Protein AF-A0AAD6YHX0-F1 (afdb_monomer)

Radius of gyration: 19.03 Å; Cα contacts (8 Å, |Δi|>4): 61; chains: 1; bounding box: 42×36×39 Å

Organism: NCBI:txid153505

Secondary structure (DSSP, 8-state):
------------HHHHHHHHHHHHHHHHH-TT-HHHHHHHHHHHHHIIIIII-TTSHHHHHHTTPPPHHHH-TT--PPPHHHHHHHHHTT-PPPS-SS-----

Structure (mmCIF, N/CA/C/O backbone):
data_AF-A0AAD6YHX0-F1
#
_entry.id   AF-A0AAD6YHX0-F1
#
loop_
_atom_site.group_PDB
_atom_site.id
_atom_site.type_symbol
_atom_site.label_atom_id
_atom_site.label_alt_id
_atom_site.label_comp_id
_atom_site.label_asym_id
_atom_site.label_entity_id
_atom_site.label_seq_id
_atom_site.pdbx_PDB_ins_code
_atom_site.Cartn_x
_atom_site.Cartn_y
_atom_site.Cartn_z
_atom_site.occupancy
_atom_site.B_iso_or_equiv
_atom_site.auth_seq_id
_atom_site.auth_comp_id
_atom_site.auth_asym_id
_atom_site.auth_atom_id
_atom_site.pdbx_PDB_model_num
ATOM 1 N N . MET A 1 1 ? -18.711 11.533 8.390 1.00 79.94 1 MET A N 1
ATOM 2 C CA . MET A 1 1 ? -18.111 11.329 7.044 1.00 79.94 1 MET A CA 1
ATOM 3 C C . MET A 1 1 ? -17.956 12.707 6.428 1.00 79.94 1 MET A C 1
ATOM 5 O O . MET A 1 1 ? -18.870 13.493 6.630 1.00 79.94 1 MET A O 1
ATOM 9 N N . SER A 1 2 ? -16.841 13.027 5.761 1.00 83.31 2 SER A N 1
ATOM 10 C CA . SER A 1 2 ? -16.493 14.423 5.418 1.00 83.31 2 SER A CA 1
ATOM 11 C C . SER A 1 2 ? -17.458 15.109 4.441 1.00 83.31 2 SER A C 1
ATOM 13 O O . SER A 1 2 ? -17.437 16.326 4.333 1.00 83.31 2 SER A O 1
ATOM 15 N N . GLY A 1 3 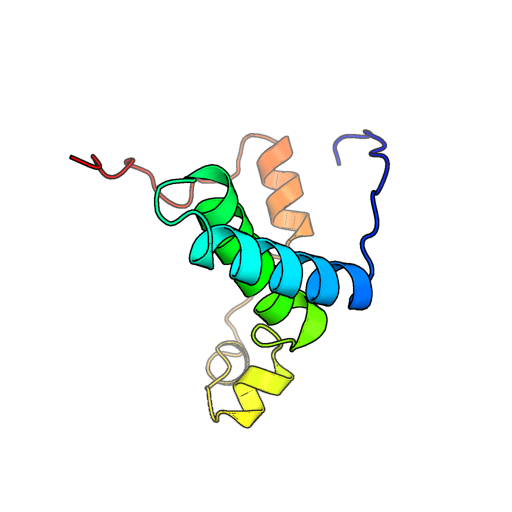? -18.313 14.356 3.738 1.00 86.75 3 GLY A N 1
ATOM 16 C CA . GLY A 1 3 ? -19.217 14.900 2.715 1.00 86.75 3 GLY A CA 1
ATOM 17 C C . GLY A 1 3 ? -18.517 15.232 1.391 1.00 86.75 3 GLY A C 1
ATOM 18 O O . GLY A 1 3 ? -19.180 15.557 0.412 1.00 86.75 3 GLY A O 1
ATOM 19 N N . GLU A 1 4 ? -17.191 15.106 1.338 1.00 89.38 4 GLU A N 1
ATOM 20 C CA . GLU A 1 4 ? -16.387 15.343 0.143 1.00 89.38 4 GLU A CA 1
ATOM 21 C C . GLU A 1 4 ? -16.556 14.215 -0.878 1.00 89.38 4 GLU A C 1
ATOM 23 O O . GLU A 1 4 ? -16.645 13.032 -0.536 1.00 89.38 4 GLU A O 1
ATOM 28 N N . THR A 1 5 ? -16.532 14.584 -2.157 1.00 91.25 5 THR A N 1
ATOM 29 C CA . THR A 1 5 ? -16.448 13.634 -3.269 1.00 91.25 5 THR A CA 1
ATOM 30 C C . THR A 1 5 ? -15.055 13.713 -3.875 1.00 91.25 5 THR A C 1
ATOM 32 O O . THR A 1 5 ? -14.638 14.772 -4.336 1.00 91.25 5 THR A O 1
ATOM 35 N N . ILE A 1 6 ? -14.334 12.592 -3.880 1.00 87.44 6 ILE A N 1
ATOM 36 C CA . ILE A 1 6 ? -12.963 12.512 -4.395 1.00 87.44 6 ILE A CA 1
ATOM 37 C C . ILE A 1 6 ? -12.973 11.734 -5.710 1.00 87.44 6 ILE A C 1
ATOM 39 O O . ILE A 1 6 ? -13.461 10.601 -5.764 1.00 87.44 6 ILE A O 1
ATOM 43 N N . ALA A 1 7 ? -12.407 12.329 -6.763 1.00 94.44 7 ALA A N 1
ATOM 44 C CA . ALA A 1 7 ? -12.183 11.640 -8.028 1.00 94.44 7 ALA A CA 1
ATOM 45 C C . ALA A 1 7 ? -11.203 10.474 -7.820 1.00 94.44 7 ALA A C 1
ATOM 47 O O . ALA A 1 7 ? -10.108 10.650 -7.282 1.00 94.44 7 ALA A O 1
ATOM 48 N N . ARG A 1 8 ? -11.603 9.267 -8.228 1.00 92.12 8 ARG A N 1
ATOM 49 C CA . ARG A 1 8 ? -10.769 8.069 -8.094 1.00 92.12 8 ARG A CA 1
ATOM 50 C C . ARG A 1 8 ? -9.943 7.865 -9.355 1.00 92.12 8 ARG A C 1
ATOM 52 O O . ARG A 1 8 ? -10.505 7.646 -10.423 1.00 92.12 8 ARG A O 1
ATOM 59 N N . ASN A 1 9 ? -8.625 7.860 -9.194 1.00 92.00 9 ASN A N 1
ATOM 60 C CA . ASN A 1 9 ? -7.699 7.431 -10.234 1.00 92.00 9 ASN A CA 1
ATOM 61 C C . ASN A 1 9 ? -7.395 5.948 -10.036 1.00 92.00 9 ASN A C 1
ATOM 63 O O . ASN A 1 9 ? -6.753 5.564 -9.058 1.00 92.00 9 ASN A O 1
ATOM 67 N N . TYR A 1 10 ? -7.890 5.123 -10.951 1.00 94.12 10 TYR A N 1
ATOM 68 C CA . TYR A 1 10 ? -7.617 3.693 -10.964 1.00 94.12 10 TYR A CA 1
ATOM 69 C C . TYR A 1 10 ? -6.363 3.411 -11.791 1.00 94.12 10 TYR A C 1
ATOM 71 O O . TYR A 1 10 ? -6.157 4.019 -12.838 1.00 94.12 10 TYR A O 1
ATOM 79 N N . VAL A 1 11 ? -5.540 2.484 -11.309 1.00 94.94 11 VAL A N 1
ATOM 80 C CA . VAL A 1 11 ? -4.332 2.003 -11.987 1.00 94.94 11 VAL A CA 1
ATOM 81 C C . VAL A 1 11 ? -4.483 0.498 -12.149 1.00 94.94 11 VAL A C 1
ATOM 83 O O . VAL A 1 11 ? -4.856 -0.179 -11.187 1.00 94.94 11 VAL A O 1
ATOM 86 N N . SER A 1 12 ? -4.242 -0.022 -13.352 1.00 97.31 12 SER A N 1
ATOM 87 C CA . SER A 1 12 ? -4.345 -1.460 -13.596 1.00 97.31 12 SER A CA 1
ATOM 88 C C . SER A 1 12 ? -3.133 -2.216 -13.035 1.00 97.31 12 SER A C 1
ATOM 90 O O . SER A 1 12 ? -2.071 -1.639 -12.789 1.00 97.31 12 SER A O 1
ATOM 92 N N . GLY A 1 13 ? -3.275 -3.531 -12.838 1.00 97.19 13 GLY A N 1
ATOM 93 C CA . GLY A 1 13 ? -2.143 -4.383 -12.462 1.00 97.19 13 GLY A CA 1
ATOM 94 C C . GLY A 1 13 ? -1.028 -4.358 -13.513 1.00 97.19 13 GLY A C 1
ATOM 95 O O . GLY A 1 13 ? 0.147 -4.266 -13.157 1.00 97.19 13 GLY A O 1
ATOM 96 N N . ASP A 1 14 ? -1.397 -4.340 -14.795 1.00 98.19 14 ASP A N 1
ATOM 97 C CA . ASP A 1 14 ? -0.452 -4.284 -15.913 1.00 98.19 14 ASP A CA 1
ATOM 98 C C . ASP A 1 14 ? 0.328 -2.965 -15.934 1.00 98.19 14 ASP A C 1
ATOM 100 O O . ASP A 1 14 ? 1.545 -2.973 -16.128 1.00 98.19 14 ASP A O 1
ATOM 104 N N . ASP A 1 15 ? -0.327 -1.839 -15.629 1.00 98.25 15 ASP A N 1
ATOM 105 C CA . ASP A 1 15 ? 0.347 -0.540 -15.505 1.00 98.25 15 ASP A CA 1
ATOM 106 C C . ASP A 1 15 ? 1.378 -0.545 -14.370 1.00 98.25 15 ASP A C 1
ATOM 108 O O . ASP A 1 15 ? 2.468 0.015 -14.513 1.00 98.25 15 ASP A O 1
ATOM 112 N N . ILE A 1 16 ? 1.071 -1.204 -13.244 1.00 98.06 16 ILE A N 1
ATOM 113 C CA . ILE A 1 16 ? 2.014 -1.359 -12.126 1.00 98.06 16 ILE A CA 1
ATOM 114 C C . ILE A 1 16 ? 3.227 -2.187 -12.568 1.00 98.06 16 ILE A C 1
ATOM 116 O O . ILE A 1 16 ? 4.366 -1.796 -12.295 1.00 98.06 16 ILE A O 1
ATOM 120 N N . VAL A 1 17 ? 3.007 -3.301 -13.275 1.00 98.50 17 VAL A N 1
ATOM 121 C CA . VAL A 1 17 ? 4.083 -4.161 -13.797 1.00 98.50 17 VAL A CA 1
ATOM 122 C C . VAL A 1 17 ? 4.957 -3.402 -14.801 1.00 98.50 17 VAL A C 1
ATOM 124 O O . VAL A 1 17 ? 6.187 -3.442 -14.703 1.00 98.50 17 VAL A O 1
ATOM 127 N N . ALA A 1 18 ? 4.345 -2.656 -15.721 1.00 98.50 18 ALA A N 1
ATOM 128 C CA . ALA A 1 18 ? 5.054 -1.852 -16.710 1.00 98.50 18 ALA A CA 1
ATOM 129 C C . ALA A 1 18 ? 5.873 -0.728 -16.054 1.00 98.50 18 ALA A C 1
ATOM 131 O O . ALA A 1 18 ? 7.049 -0.538 -16.378 1.00 98.50 18 ALA A O 1
ATOM 132 N N . ALA A 1 19 ? 5.289 -0.012 -15.089 1.00 97.94 19 ALA A N 1
ATOM 133 C CA . ALA A 1 19 ? 5.977 1.042 -14.350 1.00 97.94 19 ALA A CA 1
ATOM 134 C C . ALA A 1 19 ? 7.181 0.491 -13.574 1.00 97.94 19 ALA A C 1
ATOM 136 O O . ALA A 1 19 ? 8.265 1.076 -13.624 1.00 97.94 19 ALA A O 1
ATOM 137 N N . ARG A 1 20 ? 7.021 -0.666 -12.923 1.00 98.19 20 ARG A N 1
ATOM 138 C CA . ARG A 1 20 ? 8.101 -1.363 -12.218 1.00 98.19 20 ARG A CA 1
ATOM 139 C C . ARG A 1 20 ? 9.273 -1.680 -13.145 1.00 98.19 20 ARG A C 1
ATOM 141 O O . ARG A 1 20 ? 10.411 -1.332 -12.835 1.00 98.19 20 ARG A O 1
ATOM 148 N N . ALA A 1 21 ? 9.004 -2.288 -14.301 1.00 98.38 21 ALA A N 1
ATOM 149 C CA . ALA A 1 21 ? 10.041 -2.602 -15.285 1.00 98.38 21 ALA A CA 1
ATOM 150 C C . ALA A 1 21 ? 10.761 -1.336 -15.783 1.00 98.38 21 ALA A C 1
ATOM 152 O O . ALA A 1 21 ? 11.992 -1.296 -15.833 1.00 98.38 21 ALA A O 1
ATOM 153 N N . ARG A 1 22 ? 9.999 -0.275 -16.083 1.00 98.38 22 ARG A N 1
ATOM 154 C CA . ARG A 1 22 ? 10.532 1.019 -16.525 1.00 98.38 22 ARG A CA 1
ATOM 155 C C . ARG A 1 22 ? 11.476 1.638 -15.495 1.00 98.38 22 ARG A C 1
ATOM 157 O O . ARG A 1 22 ? 12.587 2.026 -15.849 1.00 98.38 22 ARG A O 1
ATOM 164 N N . PHE A 1 23 ? 11.048 1.759 -14.239 1.00 98.38 23 PHE A N 1
ATOM 165 C CA . PHE A 1 23 ? 11.855 2.424 -13.213 1.00 98.38 23 PHE A CA 1
ATOM 166 C C . PHE A 1 23 ? 13.041 1.577 -12.755 1.00 98.38 23 PHE A C 1
ATOM 168 O O . PHE A 1 23 ? 14.096 2.140 -12.475 1.00 98.38 23 PHE A O 1
ATOM 175 N N . ALA A 1 24 ? 12.927 0.246 -12.778 1.00 97.19 24 ALA A N 1
ATOM 176 C CA . ALA A 1 24 ? 14.069 -0.639 -12.566 1.00 97.19 24 ALA A CA 1
ATOM 177 C C . ALA A 1 24 ? 15.144 -0.455 -13.653 1.00 97.19 24 ALA A C 1
ATOM 179 O O . ALA A 1 24 ? 16.330 -0.344 -13.338 1.00 97.19 24 ALA A O 1
ATOM 180 N N . ALA A 1 25 ? 14.742 -0.372 -14.927 1.00 98.06 25 ALA A N 1
ATOM 181 C CA . ALA A 1 25 ? 15.668 -0.127 -16.031 1.00 98.06 25 ALA A CA 1
ATOM 182 C C . ALA A 1 25 ? 16.342 1.249 -15.916 1.00 98.06 25 ALA A C 1
ATOM 184 O O . ALA A 1 25 ? 17.565 1.336 -16.021 1.00 98.06 25 ALA A O 1
ATOM 185 N N . LEU A 1 26 ? 15.565 2.299 -15.626 1.00 98.12 26 LEU A N 1
ATOM 186 C CA . LEU A 1 26 ? 16.083 3.661 -15.483 1.00 98.12 26 LEU A CA 1
ATOM 187 C C . LEU A 1 26 ? 17.040 3.799 -14.292 1.00 98.12 26 LEU A C 1
ATOM 189 O O . LEU A 1 26 ? 18.105 4.390 -14.424 1.00 98.12 26 LEU A O 1
ATOM 193 N N . ALA A 1 27 ? 16.704 3.215 -13.139 1.00 96.69 27 ALA A N 1
ATOM 194 C CA . ALA A 1 27 ? 17.585 3.232 -11.972 1.00 96.69 27 ALA A CA 1
ATOM 195 C C . ALA A 1 27 ? 18.903 2.480 -12.231 1.00 96.69 27 ALA A C 1
ATOM 197 O O . ALA A 1 27 ? 19.938 2.838 -11.673 1.00 96.69 27 ALA A O 1
ATOM 198 N N . LYS A 1 28 ? 18.880 1.453 -13.093 1.00 96.69 28 LYS A N 1
ATOM 199 C CA . LYS A 1 28 ? 20.081 0.723 -13.511 1.00 96.69 28 LYS A CA 1
ATOM 200 C C . LYS A 1 28 ? 20.941 1.531 -14.488 1.00 96.69 28 LYS A C 1
ATOM 202 O O . LYS A 1 28 ? 22.162 1.497 -14.362 1.00 96.69 28 LYS A O 1
ATOM 207 N N . SER A 1 29 ? 20.336 2.223 -15.457 1.00 98.00 29 SER A N 1
ATOM 208 C CA . SER A 1 29 ? 21.071 3.040 -16.435 1.00 98.00 29 SER A CA 1
ATOM 209 C C . SER A 1 29 ? 21.573 4.359 -15.851 1.00 98.00 29 SER A C 1
ATOM 211 O O . SER A 1 29 ? 22.613 4.856 -16.270 1.00 98.00 29 SER A O 1
ATOM 213 N N . GLU A 1 30 ? 20.865 4.907 -14.863 1.00 97.62 30 GLU A N 1
ATOM 214 C CA . GLU A 1 30 ? 21.191 6.167 -14.198 1.00 97.62 30 GLU A CA 1
ATOM 215 C C . GLU A 1 30 ? 21.236 5.988 -12.668 1.00 97.62 30 GLU A C 1
ATOM 217 O O . GLU A 1 30 ? 20.322 6.412 -11.957 1.00 97.62 30 GLU A O 1
ATOM 222 N N . PRO A 1 31 ? 22.310 5.400 -12.107 1.00 94.56 31 PRO A N 1
ATOM 223 C CA . PRO A 1 31 ? 22.366 5.062 -10.679 1.00 94.56 31 PRO A CA 1
ATOM 224 C C . PRO A 1 31 ? 22.252 6.257 -9.717 1.00 94.56 31 PRO A C 1
ATOM 226 O O . PRO A 1 31 ? 21.897 6.085 -8.550 1.00 94.56 31 PRO A O 1
ATOM 229 N N . GLN A 1 32 ? 22.550 7.469 -10.196 1.00 97.50 32 GLN A N 1
ATOM 230 C CA . GLN A 1 32 ? 22.442 8.716 -9.428 1.00 97.50 32 GLN A CA 1
ATOM 231 C C . GLN A 1 32 ? 21.065 9.392 -9.566 1.00 97.50 32 GLN A C 1
ATOM 233 O O . GLN A 1 32 ? 20.798 10.393 -8.902 1.00 97.50 32 GLN A O 1
ATOM 238 N N . ASN A 1 33 ? 20.166 8.856 -10.400 1.00 97.62 33 ASN A N 1
ATOM 239 C CA . ASN A 1 33 ? 18.816 9.382 -10.564 1.00 97.62 33 ASN A CA 1
ATOM 240 C C . ASN A 1 33 ? 17.945 8.986 -9.360 1.00 97.62 33 ASN A C 1
ATOM 242 O O . ASN A 1 33 ? 17.346 7.908 -9.303 1.00 97.62 33 ASN A O 1
ATOM 246 N N . MET A 1 34 ? 17.873 9.881 -8.374 1.00 97.31 34 MET A N 1
ATOM 247 C CA . MET A 1 34 ? 17.115 9.658 -7.141 1.00 97.31 34 MET A CA 1
ATOM 248 C C . MET A 1 34 ? 15.622 9.431 -7.396 1.00 97.31 34 MET A C 1
ATOM 250 O O . MET A 1 34 ? 15.023 8.577 -6.747 1.00 97.31 34 MET A O 1
ATOM 254 N N . PHE A 1 35 ? 15.031 10.122 -8.375 1.00 97.56 35 PHE A N 1
ATOM 255 C CA . PHE A 1 35 ? 13.626 9.924 -8.730 1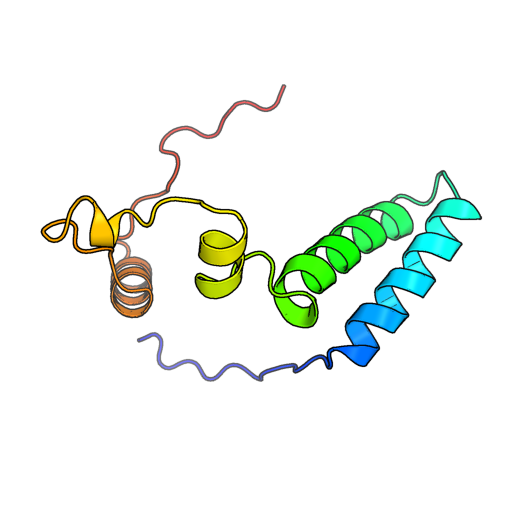.00 97.56 35 PHE A CA 1
ATOM 256 C C . PHE A 1 35 ? 13.370 8.502 -9.239 1.00 97.56 35 PHE A C 1
ATOM 258 O O . PHE A 1 35 ? 12.439 7.843 -8.776 1.00 97.56 35 PHE A O 1
ATOM 265 N N . ALA A 1 36 ? 14.222 7.996 -10.136 1.00 97.75 36 ALA A N 1
ATOM 266 C CA . ALA A 1 36 ? 14.114 6.635 -10.651 1.00 97.75 36 ALA A CA 1
ATOM 267 C C . ALA A 1 36 ? 14.204 5.593 -9.529 1.00 97.75 36 ALA A C 1
ATOM 269 O O . ALA A 1 36 ? 13.427 4.640 -9.502 1.00 97.75 36 ALA A O 1
ATOM 270 N N . ARG A 1 37 ? 15.097 5.809 -8.557 1.00 96.31 37 ARG A N 1
ATOM 271 C CA . ARG A 1 37 ? 15.244 4.931 -7.389 1.00 96.31 37 ARG A CA 1
ATOM 272 C C . ARG A 1 37 ? 14.014 4.959 -6.485 1.00 96.31 37 ARG A C 1
ATOM 274 O O . ARG A 1 37 ? 13.514 3.900 -6.109 1.00 96.31 37 ARG A O 1
ATOM 281 N N . THR A 1 38 ? 13.501 6.147 -6.164 1.00 97.94 38 THR A N 1
ATOM 282 C CA . THR A 1 38 ? 12.287 6.301 -5.350 1.00 97.94 38 THR A CA 1
ATOM 283 C C . THR A 1 38 ? 11.081 5.659 -6.031 1.00 97.94 38 THR A C 1
ATOM 285 O O . THR A 1 38 ? 10.348 4.903 -5.396 1.00 97.94 38 THR A O 1
ATOM 288 N N . MET A 1 39 ? 10.895 5.896 -7.331 1.00 97.88 39 MET A N 1
ATOM 289 C CA . MET A 1 39 ? 9.804 5.284 -8.086 1.00 97.88 39 MET A CA 1
ATOM 290 C C . MET A 1 39 ? 9.970 3.770 -8.235 1.00 97.88 39 MET A C 1
ATOM 292 O O . MET A 1 39 ? 8.974 3.052 -8.182 1.00 97.88 39 MET A O 1
ATOM 296 N N . GLY A 1 40 ? 11.203 3.269 -8.351 1.00 97.06 40 GLY A N 1
ATOM 297 C CA . GLY A 1 40 ? 11.500 1.837 -8.301 1.00 97.06 40 GLY A CA 1
ATOM 298 C C . GLY A 1 40 ? 10.974 1.201 -7.013 1.00 97.06 40 GLY A C 1
ATOM 299 O O . GLY A 1 40 ? 10.136 0.307 -7.072 1.00 97.06 40 GLY A O 1
ATOM 300 N N . PHE A 1 41 ? 11.346 1.751 -5.852 1.00 96.44 41 PHE A N 1
ATOM 301 C CA . PHE A 1 41 ? 10.834 1.289 -4.555 1.00 96.44 41 PHE A CA 1
ATOM 302 C C . PHE A 1 41 ? 9.298 1.347 -4.461 1.00 96.44 41 PHE A C 1
ATOM 304 O O . PHE A 1 41 ? 8.664 0.382 -4.036 1.00 96.44 41 PHE A O 1
ATOM 311 N N . ILE A 1 42 ? 8.684 2.461 -4.878 1.00 97.38 42 ILE A N 1
ATOM 312 C CA . ILE A 1 42 ? 7.222 2.630 -4.825 1.00 97.38 42 ILE A CA 1
ATOM 313 C C . ILE A 1 42 ? 6.514 1.597 -5.712 1.00 97.38 42 ILE A C 1
ATOM 315 O O . ILE A 1 42 ? 5.503 1.021 -5.311 1.00 97.38 42 ILE A O 1
ATOM 319 N N . THR A 1 43 ? 7.026 1.354 -6.919 1.00 97.88 43 THR A N 1
ATOM 320 C CA . THR A 1 43 ? 6.414 0.407 -7.863 1.00 97.88 43 THR A CA 1
ATOM 321 C C . THR A 1 43 ? 6.625 -1.047 -7.456 1.00 97.88 43 THR A C 1
ATOM 323 O O . THR A 1 43 ? 5.689 -1.834 -7.582 1.00 97.88 43 THR A O 1
ATOM 326 N N . ASP A 1 44 ? 7.777 -1.395 -6.875 1.00 97.75 44 ASP A N 1
ATOM 327 C CA . ASP A 1 44 ? 7.995 -2.696 -6.231 1.00 97.75 44 ASP A CA 1
ATOM 328 C C . ASP A 1 44 ? 6.997 -2.929 -5.085 1.00 97.75 44 ASP A C 1
ATOM 330 O O . ASP A 1 44 ? 6.363 -3.986 -5.010 1.00 97.75 44 ASP A O 1
ATOM 334 N N . TYR A 1 45 ? 6.796 -1.926 -4.223 1.00 97.69 45 TYR A N 1
ATOM 335 C CA . TYR A 1 45 ? 5.844 -2.008 -3.114 1.00 97.69 45 TYR A CA 1
ATOM 336 C C . TYR A 1 45 ? 4.393 -2.152 -3.601 1.00 97.69 45 TYR A C 1
ATOM 338 O O . TYR A 1 45 ? 3.646 -2.995 -3.104 1.00 97.69 45 TYR A O 1
ATOM 346 N N . ASN A 1 46 ? 3.993 -1.382 -4.616 1.00 97.31 46 ASN A N 1
ATOM 347 C CA . ASN A 1 46 ? 2.662 -1.494 -5.215 1.00 97.31 46 ASN A CA 1
ATOM 348 C C . ASN A 1 46 ? 2.442 -2.855 -5.883 1.00 97.31 46 ASN A C 1
ATOM 350 O O . ASN A 1 46 ? 1.359 -3.419 -5.748 1.00 97.31 46 ASN A O 1
ATOM 354 N N . TYR A 1 47 ? 3.450 -3.401 -6.565 1.00 98.12 47 TYR A N 1
ATOM 355 C CA . TYR A 1 47 ? 3.374 -4.738 -7.148 1.00 98.12 47 TYR A CA 1
ATOM 356 C C . TYR A 1 47 ? 3.173 -5.807 -6.067 1.00 98.12 47 TYR A C 1
ATOM 358 O O . TYR A 1 47 ? 2.251 -6.617 -6.163 1.00 98.12 47 TYR A O 1
ATOM 366 N N . SER A 1 48 ? 3.981 -5.764 -5.003 1.00 97.38 48 SER A N 1
ATOM 367 C CA . SER A 1 48 ? 3.850 -6.648 -3.838 1.00 97.38 48 SER A CA 1
ATOM 368 C C . SER A 1 48 ? 2.438 -6.603 -3.244 1.00 97.38 48 SER A C 1
ATOM 370 O O . SER A 1 48 ? 1.799 -7.638 -3.050 1.00 97.38 48 SER A O 1
ATOM 372 N N . LYS A 1 49 ? 1.917 -5.394 -3.026 1.00 95.94 49 LYS A N 1
ATOM 373 C CA . LYS A 1 49 ? 0.632 -5.174 -2.366 1.00 95.94 49 LYS A CA 1
ATOM 374 C C . LYS A 1 49 ? -0.580 -5.497 -3.244 1.00 95.94 49 LYS A C 1
ATOM 376 O O . LYS A 1 49 ? -1.507 -6.149 -2.781 1.00 95.94 49 LYS A O 1
ATOM 381 N N . TYR A 1 50 ? -0.609 -5.012 -4.483 1.00 95.50 50 TYR A N 1
ATOM 382 C CA . TYR A 1 50 ? -1.834 -4.991 -5.294 1.00 95.50 50 TYR A CA 1
ATOM 383 C C . TYR A 1 50 ? -1.857 -6.006 -6.435 1.00 95.50 50 TYR A C 1
ATOM 385 O O . TYR A 1 50 ? -2.937 -6.302 -6.934 1.00 95.50 50 TYR A O 1
ATOM 393 N N . VAL A 1 51 ? -0.702 -6.538 -6.849 1.00 96.56 51 VAL A N 1
ATOM 394 C CA . VAL A 1 51 ? -0.624 -7.535 -7.931 1.00 96.56 51 VAL A CA 1
ATOM 395 C C . VAL A 1 51 ? -0.345 -8.920 -7.362 1.00 96.56 51 VAL A C 1
ATOM 397 O O . VAL A 1 51 ? -1.094 -9.853 -7.624 1.00 96.56 51 VAL A O 1
ATOM 400 N N . ARG A 1 52 ? 0.702 -9.054 -6.540 1.00 95.69 52 ARG A N 1
ATOM 401 C CA . ARG A 1 52 ? 1.047 -10.330 -5.899 1.00 95.69 52 ARG A CA 1
ATOM 402 C C . ARG A 1 52 ? 0.181 -10.639 -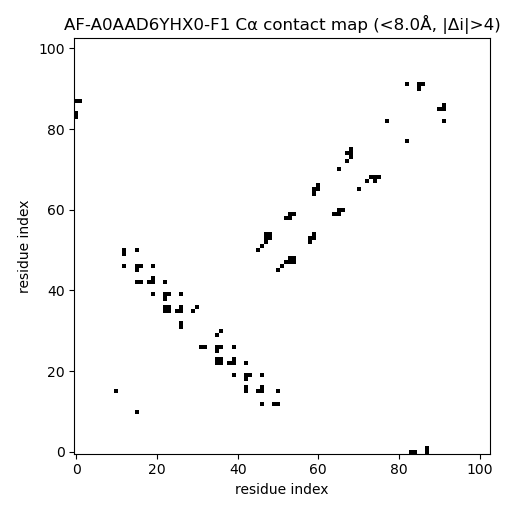4.673 1.00 95.69 52 ARG A C 1
ATOM 404 O O . ARG A 1 52 ? -0.024 -11.805 -4.360 1.00 95.69 52 ARG A O 1
ATOM 411 N N . GLY A 1 53 ? -0.359 -9.609 -4.016 1.00 95.62 53 GLY A N 1
ATOM 412 C CA . GLY A 1 53 ? -1.279 -9.761 -2.885 1.00 95.62 53 GLY A CA 1
ATOM 413 C C . GLY A 1 53 ? -0.595 -10.209 -1.592 1.0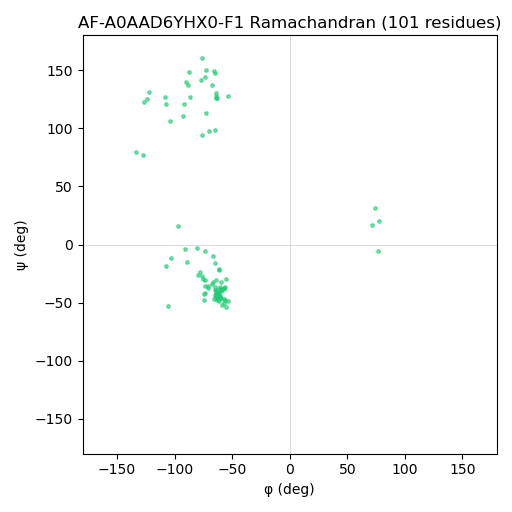0 95.62 53 GLY A C 1
ATOM 414 O O . GLY A 1 53 ? -1.213 -10.896 -0.776 1.00 95.62 53 GLY A O 1
ATOM 415 N N . ASP A 1 54 ? 0.665 -9.816 -1.384 1.00 96.00 54 ASP A N 1
ATOM 416 C CA . ASP A 1 54 ? 1.479 -10.272 -0.246 1.00 96.00 54 ASP A CA 1
ATOM 417 C C . ASP A 1 54 ? 0.898 -9.890 1.121 1.00 96.00 54 ASP A C 1
ATOM 419 O O . ASP A 1 54 ? 1.223 -10.498 2.135 1.00 96.00 54 ASP A O 1
ATOM 423 N N . ASN A 1 55 ? 0.050 -8.862 1.161 1.00 93.56 55 ASN A N 1
ATOM 424 C CA . ASN A 1 55 ? -0.594 -8.361 2.371 1.00 93.56 55 ASN A CA 1
ATOM 425 C C . ASN A 1 55 ? -2.021 -8.906 2.569 1.00 93.56 55 ASN A C 1
ATOM 427 O O . ASN A 1 55 ? -2.795 -8.317 3.328 1.00 93.56 55 ASN A O 1
ATOM 431 N N . THR A 1 56 ? -2.400 -9.971 1.860 1.00 95.06 56 THR A N 1
ATOM 432 C CA . THR A 1 56 ? -3.712 -10.608 2.025 1.00 95.06 56 THR A CA 1
ATOM 433 C C . THR A 1 56 ? -3.689 -11.665 3.134 1.00 95.06 56 THR A C 1
ATOM 435 O O . THR A 1 56 ? -2.675 -12.345 3.310 1.00 95.06 56 THR A O 1
ATOM 438 N N . PRO A 1 57 ? -4.812 -11.877 3.851 1.00 93.25 57 PRO A N 1
ATOM 439 C CA . PRO A 1 57 ? -4.914 -12.949 4.845 1.00 93.25 57 PRO A CA 1
ATOM 440 C C . PRO A 1 57 ? -4.627 -14.338 4.260 1.00 93.25 57 PRO A C 1
ATOM 442 O O . PRO A 1 57 ? -3.951 -15.144 4.887 1.00 93.25 57 PRO A O 1
ATOM 445 N N . ALA A 1 58 ? -5.066 -14.595 3.022 1.00 93.62 58 ALA A N 1
ATOM 446 C CA . ALA A 1 58 ? -4.812 -15.860 2.334 1.00 93.62 58 ALA A CA 1
ATOM 447 C C . ALA A 1 58 ? -3.311 -16.112 2.115 1.00 93.62 58 ALA A C 1
ATOM 449 O O . ALA A 1 58 ? -2.837 -17.227 2.323 1.00 93.62 58 ALA A O 1
ATOM 450 N N . TYR A 1 59 ? -2.552 -15.076 1.740 1.00 95.25 59 TYR A N 1
ATOM 451 C CA . TYR A 1 59 ? -1.107 -15.197 1.562 1.00 95.25 59 TYR A CA 1
ATOM 452 C C . TYR A 1 59 ? -0.377 -15.369 2.901 1.00 95.25 59 TYR A C 1
ATOM 454 O O . TYR A 1 59 ? 0.554 -16.165 2.998 1.00 95.25 59 TYR A O 1
ATOM 462 N N . ALA A 1 60 ? -0.834 -14.686 3.956 1.00 94.81 60 ALA A N 1
ATOM 463 C CA . ALA A 1 60 ? -0.305 -14.881 5.304 1.00 94.81 60 ALA A CA 1
ATOM 464 C C . ALA A 1 60 ? -0.516 -16.325 5.800 1.00 94.81 60 ALA A C 1
ATOM 466 O O . ALA A 1 60 ? 0.428 -16.945 6.291 1.00 94.81 60 ALA A O 1
ATOM 467 N N . ALA A 1 61 ? -1.714 -16.882 5.595 1.00 94.56 61 ALA A N 1
ATOM 468 C CA . ALA A 1 61 ? -2.034 -18.265 5.943 1.00 94.56 61 ALA A CA 1
ATOM 469 C C . ALA A 1 61 ? -1.201 -19.275 5.134 1.00 94.56 61 ALA A C 1
ATOM 471 O O . ALA A 1 61 ? -0.679 -20.233 5.697 1.00 94.56 61 ALA A O 1
ATOM 472 N N . TYR A 1 62 ? -1.008 -19.031 3.831 1.00 95.19 62 TYR A N 1
ATOM 473 C CA . TYR A 1 62 ? -0.140 -19.849 2.975 1.00 95.19 62 TYR A CA 1
ATOM 474 C C . TYR A 1 62 ? 1.303 -19.940 3.505 1.00 95.19 62 TYR A C 1
ATOM 476 O O . TYR A 1 62 ? 1.923 -20.997 3.420 1.00 95.19 62 TYR A O 1
ATOM 484 N N . LEU A 1 63 ? 1.829 -18.859 4.090 1.00 96.69 63 LEU A N 1
ATOM 485 C CA . LEU A 1 63 ? 3.164 -18.832 4.699 1.00 96.69 63 LEU A CA 1
ATOM 486 C C . LEU A 1 63 ? 3.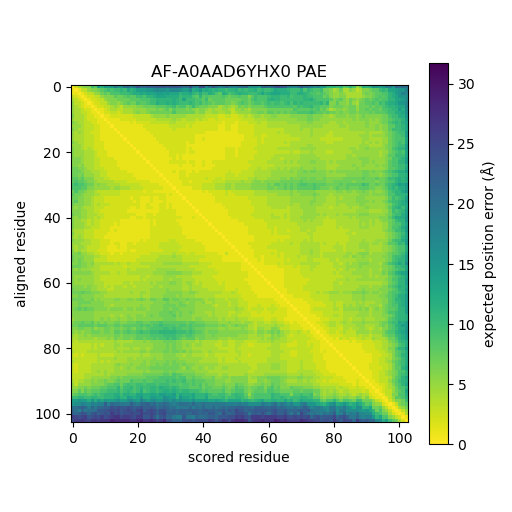218 -19.430 6.117 1.00 96.69 63 LEU A C 1
ATOM 488 O O . LEU A 1 63 ? 4.297 -19.497 6.703 1.00 96.69 63 LEU A O 1
ATOM 492 N N . GLY A 1 64 ? 2.082 -19.856 6.676 1.00 96.75 64 GLY A N 1
ATOM 493 C CA . GLY A 1 64 ? 1.997 -20.406 8.029 1.00 96.75 64 GLY A CA 1
ATOM 494 C C . GLY A 1 64 ? 2.025 -19.354 9.141 1.00 96.75 64 GLY A C 1
ATOM 495 O O . GLY A 1 64 ? 2.350 -19.688 10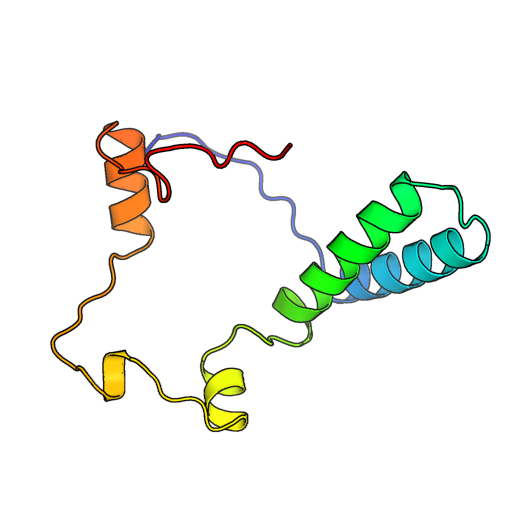.280 1.00 96.75 64 GLY A O 1
ATOM 496 N N . TYR A 1 65 ? 1.710 -18.088 8.840 1.00 96.56 65 TYR A N 1
ATOM 497 C CA . TYR A 1 65 ? 1.530 -17.076 9.881 1.00 96.56 65 TYR A CA 1
ATOM 498 C C . TYR A 1 65 ? 0.227 -17.294 10.654 1.00 96.56 65 TYR A C 1
ATOM 500 O O . TYR A 1 65 ? -0.762 -17.780 10.110 1.00 96.56 65 TYR A O 1
ATOM 508 N N . LEU A 1 66 ? 0.233 -16.893 11.926 1.00 95.44 66 LEU A N 1
ATOM 509 C CA . LEU A 1 66 ? -0.933 -16.971 12.803 1.00 95.44 66 LEU A CA 1
ATOM 510 C C . LEU A 1 66 ? -1.787 -15.702 12.689 1.00 95.44 66 LEU A C 1
ATOM 512 O O . LEU A 1 66 ? -1.250 -14.590 12.703 1.00 95.44 66 LEU A O 1
ATOM 516 N N . ASP A 1 67 ? -3.109 -15.860 12.633 1.00 92.12 67 ASP A N 1
ATOM 517 C CA . ASP A 1 67 ? -4.057 -14.745 12.690 1.00 92.12 67 ASP A CA 1
ATOM 518 C C . ASP A 1 67 ? -4.386 -14.400 14.152 1.00 92.12 67 ASP A C 1
ATOM 520 O O . ASP A 1 67 ? -4.801 -15.246 14.947 1.00 92.12 67 ASP A O 1
ATOM 524 N N . VAL A 1 68 ? -4.225 -13.129 14.522 1.00 93.19 68 VAL A N 1
ATOM 525 C CA . VAL A 1 68 ? -4.520 -12.644 15.878 1.00 93.19 68 VAL A CA 1
ATOM 526 C C . VAL A 1 68 ? -5.984 -12.857 16.275 1.00 93.19 68 VAL A C 1
ATOM 528 O O . VAL A 1 68 ? -6.260 -13.080 17.448 1.00 93.19 68 VAL A O 1
ATOM 531 N N . GLN A 1 69 ? -6.916 -12.800 15.324 1.00 90.62 69 GLN A N 1
ATOM 532 C CA . GLN A 1 69 ? -8.344 -12.991 15.574 1.00 90.62 69 GLN A CA 1
ATOM 533 C C . GLN A 1 69 ? -8.695 -14.465 15.789 1.00 90.62 69 GLN A C 1
ATOM 535 O O . GLN A 1 69 ? -9.660 -14.750 16.493 1.00 90.62 69 GLN A O 1
ATOM 540 N N . GLU A 1 70 ? -7.917 -15.392 15.223 1.00 92.56 70 GLU A N 1
ATOM 541 C CA . GLU A 1 70 ? -8.050 -16.824 15.513 1.00 92.56 70 GLU A CA 1
ATOM 542 C C . GLU A 1 70 ? -7.480 -17.157 16.894 1.00 92.56 70 GLU A C 1
ATOM 544 O O . GLU A 1 70 ? -8.101 -17.887 17.665 1.00 92.56 70 GLU A O 1
ATOM 549 N N . LEU A 1 71 ? -6.321 -16.586 17.235 1.00 95.31 71 LEU A N 1
ATOM 550 C CA . LEU A 1 71 ? -5.676 -16.807 18.532 1.00 95.31 71 LEU A CA 1
ATOM 551 C C . LEU A 1 71 ? -6.417 -16.135 19.695 1.00 95.31 71 LEU A C 1
ATOM 553 O O . LEU A 1 71 ? -6.450 -16.667 20.804 1.00 95.31 71 LEU A O 1
ATOM 557 N N . TYR A 1 72 ? -6.986 -14.956 19.453 1.00 96.31 72 TYR A N 1
ATOM 558 C CA . TYR A 1 72 ? -7.634 -14.126 20.461 1.00 96.31 72 TYR A CA 1
ATOM 559 C C . TYR A 1 72 ? -8.989 -13.638 19.935 1.00 96.31 72 TYR A C 1
ATOM 561 O O . TYR A 1 72 ? -9.117 -12.482 19.520 1.00 96.31 72 TYR A O 1
ATOM 569 N N . PRO A 1 73 ? -10.031 -14.486 19.976 1.00 93.69 73 PRO A N 1
ATOM 570 C CA . PRO A 1 73 ? -11.332 -14.181 19.382 1.00 93.69 73 PRO A CA 1
ATOM 571 C C . PRO A 1 73 ? -12.072 -13.032 20.070 1.00 93.69 73 PRO A C 1
ATOM 573 O O . PRO A 1 73 ? -13.063 -12.553 19.525 1.00 93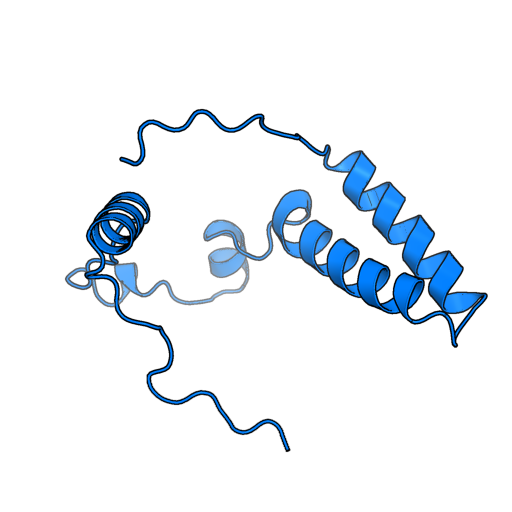.69 73 PRO A O 1
ATOM 576 N N . ASP A 1 74 ? -11.607 -12.560 21.225 1.00 96.38 74 ASP A N 1
ATOM 577 C CA . ASP A 1 74 ? -12.151 -11.384 21.912 1.00 96.38 74 ASP A CA 1
ATOM 578 C C . ASP A 1 74 ? -11.486 -10.072 21.467 1.00 96.38 74 ASP A C 1
ATOM 580 O O . ASP A 1 74 ? -12.023 -8.986 21.696 1.00 96.38 74 ASP A O 1
ATOM 584 N N . VAL A 1 75 ? -10.340 -10.142 20.778 1.00 93.25 75 VAL A N 1
ATOM 585 C CA . VAL A 1 75 ? -9.687 -8.963 20.206 1.00 93.25 75 VAL A CA 1
ATOM 586 C C . VAL A 1 75 ? -10.501 -8.491 19.005 1.00 93.25 75 VAL A C 1
ATOM 588 O O . VAL A 1 75 ? -10.593 -9.149 17.969 1.00 93.25 75 VAL A O 1
ATOM 591 N N . ARG A 1 76 ? -11.108 -7.311 19.140 1.00 89.44 76 ARG A N 1
ATOM 592 C CA . ARG A 1 76 ? -11.874 -6.655 18.076 1.00 89.44 76 ARG A CA 1
ATOM 593 C C . ARG A 1 76 ? -11.047 -5.507 17.493 1.00 89.44 76 ARG A C 1
ATOM 595 O O . ARG A 1 76 ? -10.908 -4.477 18.157 1.00 89.44 76 ARG A O 1
ATOM 602 N N . PRO A 1 77 ? -10.488 -5.641 16.275 1.00 89.31 77 PRO A N 1
ATOM 603 C CA . PRO A 1 77 ? -9.762 -4.543 15.658 1.00 89.31 77 PRO A CA 1
ATOM 604 C C . PRO A 1 77 ? -10.708 -3.376 15.362 1.00 89.31 77 PRO A C 1
ATOM 606 O O . PRO A 1 77 ? -11.882 -3.549 15.025 1.00 89.31 77 PRO A O 1
ATOM 609 N N . ARG A 1 78 ? -10.176 -2.155 15.452 1.00 91.38 78 ARG A N 1
ATOM 610 C CA . ARG A 1 78 ? -10.908 -0.957 15.038 1.00 91.38 78 ARG A CA 1
ATOM 611 C C . ARG A 1 78 ? -11.160 -1.027 13.535 1.00 91.38 78 ARG A C 1
ATOM 613 O O . ARG A 1 78 ? -10.222 -1.170 12.754 1.00 91.38 78 ARG A O 1
ATOM 620 N N . SER A 1 79 ? -12.418 -0.895 13.119 1.00 93.44 79 SER A N 1
ATOM 621 C CA . SER A 1 79 ? -12.728 -0.830 11.689 1.00 93.44 79 SER A CA 1
ATOM 622 C C . SER A 1 79 ? -12.139 0.438 11.061 1.00 93.44 79 SER A C 1
ATOM 624 O O . SER A 1 79 ? -12.082 1.493 11.698 1.00 93.44 79 SER A O 1
ATOM 626 N N . PHE A 1 80 ? -11.776 0.368 9.779 1.00 92.19 80 PHE A N 1
ATOM 627 C CA . PHE A 1 80 ? -11.289 1.538 9.042 1.00 92.19 80 PHE A CA 1
ATOM 628 C C . PHE A 1 80 ? -12.303 2.694 9.056 1.00 92.19 80 PHE A C 1
ATOM 630 O O . PHE A 1 80 ? -11.935 3.851 9.233 1.00 92.19 80 PHE A O 1
ATOM 637 N N . ARG A 1 81 ? -13.602 2.382 8.947 1.00 92.88 81 ARG A N 1
ATOM 638 C CA . ARG A 1 81 ? -14.683 3.374 9.026 1.00 92.88 81 ARG A CA 1
ATOM 639 C C . ARG A 1 81 ? -14.700 4.103 10.370 1.00 92.88 81 ARG A C 1
ATOM 641 O O . ARG A 1 81 ? -14.842 5.323 10.375 1.00 92.88 81 ARG A O 1
ATOM 648 N N . ALA A 1 82 ? -14.585 3.369 11.478 1.00 94.06 82 ALA A N 1
ATOM 649 C CA . ALA A 1 82 ? -14.562 3.955 12.817 1.00 94.06 82 ALA A CA 1
ATOM 650 C C . ALA A 1 82 ? -13.331 4.850 13.001 1.00 94.06 82 ALA A C 1
ATOM 652 O O . ALA A 1 82 ? -13.469 5.994 13.421 1.00 94.06 82 ALA A O 1
ATOM 653 N N . PHE A 1 83 ? -12.158 4.378 12.567 1.00 93.38 83 PHE A N 1
ATOM 654 C CA . PHE A 1 83 ? -10.933 5.177 12.572 1.00 93.38 83 PHE A CA 1
ATOM 655 C C . PHE A 1 83 ? -11.087 6.495 11.792 1.00 93.38 83 PHE A C 1
ATOM 657 O O . PHE A 1 83 ? -10.749 7.558 12.302 1.00 93.38 83 PHE A O 1
ATOM 664 N N . VAL A 1 84 ? -11.640 6.455 10.574 1.00 92.50 84 VAL A N 1
ATOM 665 C CA . VAL A 1 84 ? -11.860 7.668 9.766 1.00 92.50 84 VAL A CA 1
ATOM 666 C C . VAL A 1 84 ? -12.873 8.611 10.425 1.00 92.50 84 VAL A C 1
ATOM 668 O O . VAL A 1 84 ? -12.704 9.824 10.354 1.00 92.50 84 VAL A O 1
ATOM 671 N N . ALA A 1 85 ? -13.912 8.086 11.080 1.00 93.44 85 ALA A N 1
ATOM 672 C CA . ALA A 1 85 ? -14.862 8.916 11.819 1.00 93.44 85 ALA A CA 1
ATOM 673 C C . ALA A 1 85 ? -14.185 9.647 12.992 1.00 93.44 85 ALA A C 1
ATOM 675 O O . ALA A 1 85 ? -14.315 10.860 13.100 1.00 93.44 85 ALA A O 1
ATOM 676 N N . GLU A 1 86 ? -13.397 8.940 13.806 1.00 94.38 86 GLU A N 1
ATOM 677 C CA . GLU A 1 86 ? -12.612 9.539 14.895 1.00 94.38 86 GLU A CA 1
ATOM 678 C C . GLU A 1 86 ? -11.618 10.586 14.383 1.00 94.38 86 GLU A C 1
ATOM 680 O O . GLU A 1 86 ? -11.411 11.613 15.028 1.00 94.38 86 GLU A O 1
ATOM 685 N N . LEU A 1 87 ? -11.002 10.337 13.224 1.00 93.69 87 LEU A N 1
ATOM 686 C CA . LEU A 1 87 ? -10.063 11.266 12.602 1.00 93.69 87 LEU A CA 1
ATOM 687 C C . LEU A 1 87 ? -10.749 12.578 12.214 1.00 93.69 87 LEU A C 1
ATOM 689 O O . LEU A 1 87 ? -10.224 13.645 12.517 1.00 93.69 87 LEU A O 1
ATOM 693 N N . LEU A 1 88 ? -11.925 12.499 11.587 1.00 93.50 88 LEU A N 1
ATOM 694 C CA . LEU A 1 88 ? -12.712 13.676 11.207 1.00 93.50 88 LEU A CA 1
ATOM 695 C C . LEU A 1 88 ? -13.246 14.440 12.425 1.00 93.50 88 LEU A C 1
ATOM 697 O O . LEU A 1 88 ? -13.329 15.663 12.390 1.00 93.50 88 LEU A O 1
ATOM 701 N N . ASP A 1 89 ? -13.548 13.729 13.508 1.00 94.56 89 ASP A N 1
ATOM 702 C CA . ASP A 1 89 ? -13.937 14.311 14.793 1.00 94.56 89 ASP A CA 1
ATOM 703 C C . ASP A 1 89 ? -12.758 14.945 15.562 1.00 94.56 89 ASP A C 1
ATOM 705 O O . ASP A 1 89 ? -12.961 15.504 16.640 1.00 94.56 89 ASP A O 1
ATOM 709 N N . GLY A 1 90 ? -11.518 14.819 15.071 1.00 94.19 90 GLY A N 1
ATOM 710 C CA . GLY A 1 90 ? -10.314 15.287 15.767 1.00 94.19 90 GLY A CA 1
ATOM 711 C C . GLY A 1 90 ? -9.931 14.454 16.999 1.00 94.19 90 GLY A C 1
ATOM 712 O O . GLY A 1 90 ? -9.156 14.913 17.835 1.00 94.19 90 GLY A O 1
ATOM 713 N N . LYS A 1 91 ? -10.470 13.237 17.124 1.00 95.06 91 LYS A N 1
ATOM 714 C CA . LYS A 1 91 ? -10.286 12.327 18.271 1.00 95.06 91 LYS A CA 1
ATOM 715 C C . LYS A 1 91 ? -9.304 11.189 17.997 1.00 95.06 91 LYS A C 1
ATOM 717 O O . LYS A 1 91 ? -8.934 10.475 18.925 1.00 95.06 91 LYS A O 1
ATOM 722 N N . ALA A 1 92 ? -8.902 10.981 16.743 1.00 92.75 92 ALA A N 1
ATOM 723 C CA . ALA A 1 92 ? -7.958 9.921 16.410 1.00 92.75 92 ALA A CA 1
ATOM 724 C C . ALA A 1 92 ? -6.587 10.167 17.059 1.00 92.75 92 ALA A C 1
ATOM 726 O O . ALA A 1 92 ? -5.990 11.237 16.926 1.00 92.75 92 ALA A O 1
ATOM 727 N N . GLU A 1 93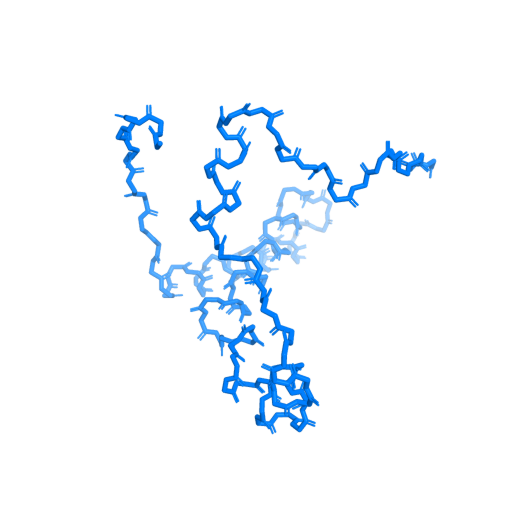 ? -6.056 9.139 17.720 1.00 89.44 93 GLU A N 1
ATOM 728 C CA . GLU A 1 93 ? -4.702 9.177 18.262 1.00 89.44 93 GLU A CA 1
ATOM 729 C C . GLU A 1 93 ? -3.655 8.972 17.163 1.00 89.44 93 GLU A C 1
ATOM 731 O O . GLU A 1 93 ? -3.809 8.140 16.264 1.00 89.44 93 GLU A O 1
ATOM 736 N N . LYS A 1 94 ? -2.541 9.703 17.264 1.00 85.06 94 LYS A N 1
ATOM 737 C CA . LYS A 1 94 ? -1.373 9.453 16.418 1.00 85.06 94 LYS A CA 1
ATOM 738 C C . LYS A 1 94 ? -0.761 8.097 16.790 1.00 85.06 94 LYS A C 1
ATOM 740 O O . LYS A 1 94 ? -0.556 7.857 17.980 1.00 85.06 94 LYS A O 1
ATOM 745 N N . PRO A 1 95 ? -0.357 7.271 15.808 1.00 81.38 95 PRO A N 1
ATOM 746 C CA . PRO A 1 95 ? 0.373 6.032 16.080 1.00 81.38 95 PRO A CA 1
ATOM 747 C C . PRO A 1 95 ? 1.649 6.244 16.914 1.00 81.38 95 PRO A C 1
ATOM 749 O O . PRO A 1 95 ? 2.024 5.375 17.694 1.00 81.38 95 PRO A O 1
ATOM 752 N N . TYR A 1 96 ? 2.285 7.418 16.796 1.00 83.19 96 TYR A N 1
ATOM 753 C CA . TYR A 1 96 ? 3.458 7.816 17.576 1.00 83.19 96 TYR A CA 1
ATOM 754 C C . TYR A 1 96 ? 3.218 9.172 18.254 1.00 83.19 96 TYR A C 1
ATOM 756 O O . TYR A 1 96 ? 2.943 10.170 17.584 1.00 83.19 96 TYR A O 1
ATOM 764 N N . LYS A 1 97 ? 3.327 9.215 19.590 1.00 80.31 97 LYS A N 1
ATOM 765 C CA . LYS A 1 97 ? 3.133 10.441 20.395 1.00 80.31 97 LYS A CA 1
ATOM 766 C C . LYS A 1 97 ? 4.349 11.375 20.362 1.00 80.31 97 LYS A C 1
ATOM 768 O O . LYS A 1 97 ? 4.202 12.580 20.537 1.00 80.31 97 LYS A O 1
ATOM 773 N N . VAL A 1 98 ? 5.528 10.826 20.079 1.00 81.62 98 VAL A N 1
ATOM 774 C CA . VAL A 1 98 ? 6.782 11.554 19.869 1.00 81.62 98 VAL A CA 1
ATOM 775 C C . VAL A 1 98 ? 7.302 11.138 18.499 1.00 81.62 98 VAL A C 1
ATOM 777 O O . VAL A 1 98 ? 7.433 9.943 18.234 1.00 81.62 98 VAL A O 1
ATOM 780 N N . LEU A 1 99 ? 7.558 12.100 17.610 1.00 68.75 99 LEU A N 1
ATOM 781 C CA . LEU A 1 99 ? 8.251 11.800 16.359 1.00 68.75 99 LEU A CA 1
ATOM 782 C C . LEU A 1 99 ? 9.668 11.332 16.715 1.00 68.75 99 LEU A C 1
ATOM 784 O O . LEU A 1 99 ? 10.348 12.049 17.457 1.00 68.75 99 LEU A O 1
ATOM 788 N N . PRO A 1 100 ? 10.134 10.173 16.217 1.00 64.06 100 PRO A N 1
ATOM 789 C CA . PRO A 1 100 ? 11.541 9.832 16.328 1.00 64.06 100 PRO A CA 1
ATOM 790 C C . PRO A 1 100 ? 12.345 10.998 15.750 1.00 64.06 100 PRO A C 1
ATOM 792 O O . PRO A 1 100 ? 12.062 11.456 14.640 1.00 64.06 100 PRO A O 1
ATOM 795 N N . ARG A 1 101 ? 13.324 11.514 16.502 1.00 65.69 101 ARG A N 1
ATOM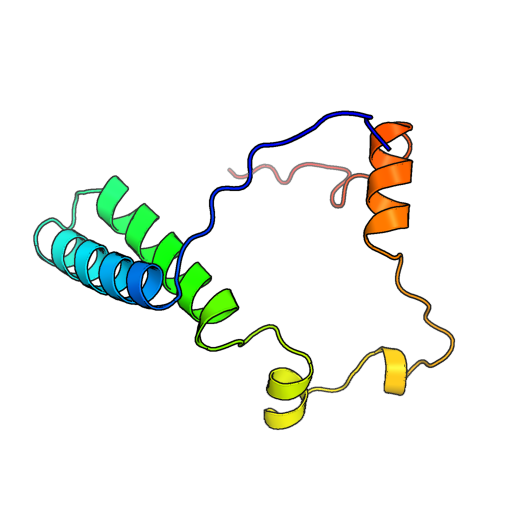 796 C CA . ARG A 1 101 ? 14.362 12.344 15.891 1.00 65.69 101 ARG A CA 1
ATOM 797 C C . ARG A 1 101 ? 15.120 11.422 14.950 1.00 65.69 101 ARG A C 1
ATOM 799 O O . ARG A 1 101 ? 15.950 10.640 15.397 1.00 65.69 101 ARG A O 1
ATOM 806 N N . PHE A 1 102 ? 14.783 11.478 13.670 1.00 65.62 102 PHE A N 1
ATOM 807 C CA . PHE A 1 102 ? 15.668 10.983 12.633 1.00 65.62 102 PHE A CA 1
ATOM 808 C C . PHE A 1 102 ? 16.834 11.975 12.591 1.00 65.62 102 PHE A C 1
ATOM 810 O O . PHE A 1 102 ? 16.678 13.094 12.101 1.00 65.62 102 PHE A O 1
ATOM 817 N N . VAL A 1 103 ? 17.921 11.607 13.274 1.00 47.00 103 VAL A N 1
ATOM 818 C CA . VAL A 1 103 ? 19.233 12.262 13.189 1.00 47.00 103 VAL A CA 1
ATOM 819 C C . VAL A 1 103 ? 19.993 11.624 12.039 1.00 47.00 103 VAL A C 1
ATOM 821 O O . VAL A 1 103 ? 19.903 10.380 11.925 1.00 47.00 103 VAL A O 1
#

Mean predicted aligned error: 5.59 Å

Sequence (103 aa):
MSGETIARNYVSGDDIVAARARFAALAKSEPQNMFARTMGFITDYNYSKYVRGDNTPAYAAYLGYLDVQELYPDVRPRSFRAFVAELLDGKAEKPYKVLPRFV

Foldseek 3Di:
DQPDDDDDDDDDLVNLVVQLVVLVVVCVVPVPPVVSVVSNVVSVVCCCCPVVNCVDPVNCVVVVHDDPCVVPVPDDDDDPVNQVVCVVVVNHDDPDPDDPPPD

Solvent-accessible surface area (backbone atoms only — not comparable to full-atom values): 6404 Å² total; per-residue (Å²): 124,92,82,76,85,76,89,81,86,86,77,56,64,65,56,38,54,51,50,26,55,51,22,48,51,44,25,69,79,36,76,83,40,60,65,32,46,53,49,22,54,53,26,51,50,47,34,40,51,74,61,71,33,64,81,35,71,68,47,38,49,74,74,68,54,85,56,65,54,76,78,35,74,82,63,76,78,83,49,71,67,57,50,52,45,32,46,77,69,72,66,53,78,66,97,59,93,64,80,78,82,85,122

pLDDT: mean 92.7, std 8.23, range [47.0, 98.5]